Protein AF-A0A4Q7X7I9-F1 (afdb_monomer_lite)

pLDDT: mean 70.87, std 11.59, range [37.03, 83.38]

Radius of gyration: 19.01 Å; chains: 1; bounding box: 63×22×48 Å

Sequence (106 aa):
MRAMSSGSQIFPPREEIMRKFWHAFALASATTVGMAALGVLAGAMQGWLRWPTSLAALASLVFCQLRWSDAAEYLAKAKGIYHPMYGVLGPLGLVLVVLTRSTQKT

Secondary structure (DSSP, 8-state):
--------TTS--HHHHHHHHHHHHHHHHHHHHHHHHHHHHHHH--STTHHHHHHHHHHHHHHHHHHHHHHHHHHHHHHT---THHHHTHHHHHHHHHHSPPSS--

Organism: NCBI:txid3075929

Foldseek 3Di:
DDPPPPPDPPADPLVVLVVQLVVLVVVLVVLVVVLVVLVVVLVVDDDPVNVVSVVVSVVSVVVSQQSLLSSLQSLCSSLVNHDNVLSNRRVVSNVVSVPDHRPDDD

Structure (mmCIF, N/CA/C/O backbone):
data_AF-A0A4Q7X7I9-F1
#
_entry.id   AF-A0A4Q7X7I9-F1
#
loop_
_atom_site.group_PDB
_atom_site.id
_atom_site.type_symbol
_atom_site.label_atom_id
_atom_site.label_alt_id
_atom_site.label_comp_id
_atom_site.label_asym_id
_atom_site.label_entity_id
_atom_site.label_seq_id
_atom_site.pdbx_PDB_ins_code
_atom_site.Cartn_x
_atom_site.Cartn_y
_atom_site.Cartn_z
_atom_site.occupancy
_atom_site.B_iso_or_equiv
_atom_site.auth_seq_id
_atom_site.auth_comp_id
_atom_site.auth_asym_id
_atom_site.auth_atom_id
_atom_site.pdbx_PDB_model_num
ATOM 1 N N . MET A 1 1 ? 44.239 -12.698 -17.457 1.00 37.03 1 MET A N 1
ATOM 2 C CA . MET A 1 1 ? 43.569 -11.427 -17.103 1.00 37.03 1 MET A CA 1
ATOM 3 C C . MET A 1 1 ? 42.067 -11.626 -17.260 1.00 37.03 1 MET A C 1
ATOM 5 O O . MET A 1 1 ? 41.610 -11.817 -18.377 1.00 37.03 1 MET A O 1
ATOM 9 N N . ARG A 1 2 ? 41.320 -11.720 -16.150 1.00 40.62 2 ARG A N 1
ATOM 10 C CA . ARG A 1 2 ? 39.852 -11.844 -16.168 1.00 40.62 2 ARG A CA 1
ATOM 11 C C . ARG A 1 2 ? 39.268 -10.476 -16.497 1.00 40.62 2 ARG A C 1
ATOM 13 O O . ARG A 1 2 ? 39.436 -9.549 -15.713 1.00 40.62 2 ARG A O 1
ATOM 20 N N . ALA A 1 3 ? 38.595 -10.365 -17.635 1.00 41.22 3 ALA A N 1
ATOM 21 C CA . ALA A 1 3 ? 37.738 -9.229 -17.919 1.00 41.22 3 ALA A CA 1
ATOM 22 C C . ALA A 1 3 ? 36.605 -9.215 -16.878 1.00 41.22 3 ALA A C 1
ATOM 24 O O . ALA A 1 3 ? 35.684 -10.028 -16.932 1.00 41.22 3 ALA A O 1
ATOM 25 N N . MET A 1 4 ? 36.714 -8.331 -15.883 1.00 39.31 4 MET A N 1
ATOM 26 C CA . MET A 1 4 ? 35.583 -7.928 -15.053 1.00 39.31 4 MET A CA 1
ATOM 27 C C . MET A 1 4 ? 34.600 -7.222 -15.982 1.00 39.31 4 MET A C 1
ATOM 29 O O . MET A 1 4 ? 34.810 -6.078 -16.376 1.00 39.31 4 MET A O 1
ATOM 33 N N . SER A 1 5 ? 33.562 -7.953 -16.382 1.00 40.28 5 SER A N 1
ATOM 34 C CA . SER A 1 5 ? 32.387 -7.406 -17.047 1.00 40.28 5 SER A CA 1
ATOM 35 C C . SER A 1 5 ? 31.795 -6.331 -16.142 1.00 40.28 5 SER A C 1
ATOM 37 O O . SER A 1 5 ? 31.143 -6.636 -15.144 1.00 40.28 5 SER A O 1
ATOM 39 N N . SER A 1 6 ? 32.066 -5.074 -16.489 1.00 45.50 6 SER A N 1
ATOM 40 C CA . SER A 1 6 ? 31.445 -3.872 -15.938 1.00 45.50 6 SER A CA 1
ATOM 41 C C . SER A 1 6 ? 29.968 -3.841 -16.352 1.00 45.50 6 SER A C 1
ATOM 43 O O . SER A 1 6 ? 29.545 -3.091 -17.228 1.00 45.50 6 SER A O 1
ATOM 45 N N . GLY A 1 7 ? 29.183 -4.756 -15.784 1.00 43.34 7 GLY A N 1
ATOM 46 C CA . GLY A 1 7 ? 27.740 -4.828 -15.950 1.00 43.34 7 GLY A CA 1
ATOM 47 C C . GLY A 1 7 ? 27.071 -3.830 -15.016 1.00 43.34 7 GLY A C 1
ATOM 48 O O . GLY A 1 7 ? 26.777 -4.159 -13.874 1.00 43.34 7 GLY A O 1
ATOM 49 N N . SER A 1 8 ? 26.891 -2.601 -15.498 1.00 43.78 8 SER A N 1
ATOM 50 C CA . SER A 1 8 ? 25.797 -1.685 -15.141 1.00 43.78 8 SER A CA 1
ATOM 51 C C . SER A 1 8 ? 25.255 -1.769 -13.697 1.00 43.78 8 SER A C 1
ATOM 53 O O . SER A 1 8 ? 24.137 -2.227 -13.475 1.00 43.78 8 SER A O 1
ATOM 55 N N . GLN A 1 9 ? 25.979 -1.216 -12.720 1.00 46.78 9 GLN A N 1
ATOM 56 C CA . GLN A 1 9 ? 25.463 -0.934 -11.364 1.00 46.78 9 GLN A CA 1
ATOM 57 C C . GLN A 1 9 ? 24.423 0.214 -11.307 1.00 46.78 9 GLN A C 1
ATOM 59 O O . GLN A 1 9 ? 24.146 0.759 -10.244 1.00 46.78 9 GLN A O 1
ATOM 64 N N . ILE A 1 10 ? 23.850 0.627 -12.440 1.00 54.94 10 ILE A N 1
ATOM 65 C CA . ILE A 1 10 ? 22.993 1.824 -12.518 1.00 54.94 10 ILE A CA 1
ATOM 66 C C . ILE A 1 10 ? 21.525 1.493 -12.198 1.00 54.94 10 ILE A C 1
ATOM 68 O O . ILE A 1 10 ? 20.776 2.366 -11.770 1.00 54.94 10 ILE A O 1
ATOM 72 N N . PHE A 1 11 ? 21.112 0.228 -12.326 1.00 53.53 11 PHE A N 1
ATOM 73 C CA . PHE A 1 11 ? 19.764 -0.217 -11.973 1.00 53.53 11 PHE A CA 1
ATOM 74 C C . PHE A 1 11 ? 19.832 -1.409 -11.014 1.00 53.53 11 PHE A C 1
ATOM 76 O O . PHE A 1 11 ? 20.537 -2.375 -11.316 1.00 53.53 11 PHE A O 1
ATOM 83 N N . PRO A 1 12 ? 19.122 -1.375 -9.868 1.00 61.72 12 PRO A N 1
ATOM 84 C CA . PRO A 1 12 ? 19.078 -2.517 -8.968 1.00 61.72 12 PRO A CA 1
ATOM 85 C C . PRO A 1 12 ? 18.535 -3.746 -9.715 1.00 61.72 12 PRO A C 1
ATOM 87 O O . PRO A 1 12 ? 17.602 -3.612 -10.516 1.00 61.72 12 PRO A O 1
ATOM 90 N N . PRO A 1 13 ? 19.096 -4.944 -9.476 1.00 69.62 13 PRO A N 1
ATOM 91 C CA . PRO A 1 13 ? 18.644 -6.157 -10.138 1.00 69.62 13 PRO A CA 1
ATOM 92 C C . PRO A 1 13 ? 17.160 -6.394 -9.840 1.00 69.62 13 PRO A C 1
ATOM 94 O O . PRO A 1 13 ? 16.685 -6.165 -8.725 1.00 69.62 13 PRO A O 1
ATOM 97 N N . ARG A 1 14 ? 16.413 -6.876 -10.843 1.00 68.50 14 ARG A N 1
ATOM 98 C CA . ARG A 1 14 ? 14.959 -7.121 -10.763 1.00 68.50 14 ARG A CA 1
ATOM 99 C C . ARG A 1 14 ? 14.561 -7.905 -9.513 1.00 68.50 14 ARG A C 1
ATOM 101 O O . ARG A 1 14 ? 13.515 -7.636 -8.933 1.00 68.50 14 ARG A O 1
ATOM 108 N N . GLU A 1 15 ? 15.392 -8.854 -9.101 1.00 75.88 15 GLU A N 1
ATOM 109 C CA . GLU A 1 15 ? 15.191 -9.670 -7.903 1.00 75.88 15 GLU A CA 1
ATOM 110 C C . GLU A 1 15 ? 15.147 -8.836 -6.618 1.00 75.88 15 GLU A C 1
ATOM 112 O O . GLU A 1 15 ? 14.329 -9.093 -5.735 1.00 75.88 15 GLU A O 1
ATOM 117 N N . GLU A 1 16 ? 15.972 -7.795 -6.522 1.00 79.00 16 GLU A N 1
ATOM 118 C CA . GLU A 1 16 ? 15.997 -6.893 -5.376 1.00 79.00 16 GLU A CA 1
ATOM 119 C C . GLU A 1 16 ? 14.776 -5.963 -5.373 1.00 79.00 16 GLU A C 1
ATOM 121 O O . GLU A 1 16 ? 14.157 -5.753 -4.328 1.00 79.00 16 GLU A O 1
ATOM 126 N N . ILE A 1 17 ? 14.367 -5.469 -6.549 1.00 77.06 17 ILE A N 1
ATOM 127 C CA . ILE A 1 17 ? 13.138 -4.673 -6.705 1.00 77.06 17 ILE A CA 1
ATOM 128 C C . ILE A 1 17 ? 11.905 -5.519 -6.355 1.00 77.06 17 ILE A C 1
ATOM 130 O O . ILE A 1 17 ? 11.032 -5.069 -5.617 1.00 77.06 17 ILE A O 1
ATOM 134 N N . MET A 1 18 ? 11.854 -6.770 -6.817 1.00 78.62 18 MET A N 1
ATOM 135 C CA . MET A 1 18 ? 10.782 -7.714 -6.493 1.00 78.62 18 MET A CA 1
ATOM 136 C C . MET A 1 18 ? 10.752 -8.075 -5.010 1.00 78.62 18 MET A C 1
ATOM 138 O O . MET A 1 18 ? 9.677 -8.175 -4.430 1.00 78.62 18 MET A O 1
ATOM 142 N N . ARG A 1 19 ? 11.906 -8.220 -4.352 1.00 82.12 19 ARG A N 1
ATOM 143 C CA . ARG A 1 19 ? 11.957 -8.451 -2.901 1.00 82.12 19 ARG A CA 1
ATOM 144 C C . ARG A 1 19 ? 11.373 -7.273 -2.117 1.00 82.12 19 ARG A C 1
ATOM 146 O O . ARG A 1 19 ? 10.649 -7.500 -1.146 1.00 82.12 19 ARG A O 1
ATOM 153 N N . LYS A 1 20 ? 11.663 -6.038 -2.545 1.00 79.88 20 LYS A N 1
ATOM 154 C CA . LYS A 1 20 ? 11.084 -4.807 -1.976 1.00 79.88 20 LYS A CA 1
ATOM 155 C C . LYS A 1 20 ? 9.580 -4.729 -2.241 1.00 79.88 20 LYS A C 1
ATOM 157 O O . LYS A 1 20 ? 8.828 -4.442 -1.316 1.00 79.88 20 LYS A O 1
ATOM 162 N N . PHE A 1 21 ? 9.140 -5.092 -3.447 1.00 82.00 21 PHE A N 1
ATOM 163 C CA . PHE A 1 21 ? 7.724 -5.229 -3.788 1.00 82.00 21 PHE A CA 1
ATOM 164 C C . PHE A 1 21 ? 6.999 -6.217 -2.867 1.00 82.00 21 PHE A C 1
ATOM 166 O O . PHE A 1 21 ? 6.002 -5.849 -2.258 1.00 82.00 21 PHE A O 1
ATOM 173 N N . TRP A 1 22 ? 7.507 -7.443 -2.713 1.00 80.69 22 TRP A N 1
ATOM 174 C CA . TRP A 1 22 ? 6.869 -8.464 -1.876 1.00 80.69 22 TRP A CA 1
ATOM 175 C C . TRP A 1 22 ? 6.810 -8.059 -0.403 1.00 80.69 22 TRP A C 1
ATOM 177 O O . TRP A 1 22 ? 5.794 -8.294 0.245 1.00 80.69 22 TRP A O 1
ATOM 187 N N . HIS A 1 23 ? 7.847 -7.397 0.118 1.00 82.94 23 HIS A N 1
ATOM 188 C CA . HIS A 1 23 ? 7.804 -6.822 1.466 1.00 82.94 23 HIS A CA 1
ATOM 189 C C . HIS A 1 23 ? 6.754 -5.716 1.587 1.00 82.94 23 HIS A C 1
ATOM 191 O O . HIS A 1 23 ? 5.973 -5.724 2.536 1.00 82.94 23 HIS A O 1
ATOM 197 N N . ALA A 1 24 ? 6.716 -4.778 0.637 1.00 77.06 24 ALA A N 1
ATOM 198 C CA . ALA A 1 24 ? 5.735 -3.696 0.631 1.00 77.06 24 ALA A CA 1
ATOM 199 C C . ALA A 1 24 ? 4.302 -4.240 0.521 1.00 77.06 24 ALA A C 1
ATOM 201 O O . ALA A 1 24 ? 3.426 -3.796 1.255 1.00 77.06 24 ALA A O 1
ATOM 202 N N . PHE A 1 25 ? 4.084 -5.254 -0.319 1.00 80.06 25 PHE A N 1
ATOM 203 C CA . PHE A 1 25 ? 2.804 -5.935 -0.488 1.00 80.06 25 PHE A CA 1
ATOM 204 C C . PHE A 1 25 ? 2.383 -6.696 0.776 1.00 80.06 25 PHE A C 1
ATOM 206 O O . PHE A 1 25 ? 1.250 -6.555 1.229 1.00 80.06 25 PHE A O 1
ATOM 213 N N . ALA A 1 26 ? 3.298 -7.449 1.393 1.00 83.38 26 ALA A N 1
ATOM 214 C CA . ALA A 1 26 ? 3.034 -8.142 2.652 1.00 83.38 26 ALA A CA 1
ATOM 215 C C . ALA A 1 26 ? 2.653 -7.149 3.761 1.00 83.38 26 ALA A C 1
ATOM 217 O O . ALA A 1 26 ? 1.631 -7.323 4.422 1.00 83.38 26 ALA A O 1
ATOM 218 N N . LEU A 1 27 ? 3.405 -6.054 3.903 1.00 80.44 27 LEU A N 1
ATOM 219 C CA . LEU A 1 27 ? 3.093 -4.985 4.853 1.00 80.44 27 LEU A CA 1
ATOM 220 C C . LEU A 1 27 ? 1.742 -4.325 4.554 1.00 80.44 27 LEU A C 1
ATOM 222 O O . LEU A 1 27 ? 0.940 -4.178 5.469 1.00 80.44 27 LEU A O 1
ATOM 226 N N . ALA A 1 28 ? 1.464 -3.984 3.293 1.00 75.88 28 ALA A N 1
ATOM 227 C CA . ALA A 1 28 ? 0.203 -3.372 2.878 1.00 75.88 28 ALA A CA 1
ATOM 228 C C . ALA A 1 28 ? -1.003 -4.287 3.161 1.00 75.88 28 ALA A C 1
ATOM 230 O O . ALA A 1 28 ? -2.037 -3.843 3.668 1.00 75.88 28 ALA A O 1
ATOM 231 N N . SER A 1 29 ? -0.864 -5.587 2.890 1.00 79.81 29 SER A N 1
ATOM 232 C CA . SER A 1 29 ? -1.898 -6.583 3.179 1.00 79.81 29 SER A CA 1
ATOM 233 C C . SER A 1 29 ? -2.146 -6.727 4.686 1.00 79.81 29 SER A C 1
ATOM 235 O O . SER A 1 29 ? -3.296 -6.666 5.122 1.00 79.81 29 SER A O 1
ATOM 237 N N . ALA A 1 30 ? -1.087 -6.781 5.502 1.00 80.38 30 ALA A N 1
ATOM 238 C CA . ALA A 1 30 ? -1.194 -6.824 6.958 1.00 80.38 30 ALA A CA 1
ATOM 239 C C . ALA A 1 30 ? -1.858 -5.559 7.525 1.00 80.38 30 ALA A C 1
ATOM 241 O O . ALA A 1 30 ? -2.745 -5.654 8.375 1.00 80.38 30 ALA A O 1
ATOM 242 N N . THR A 1 31 ? -1.501 -4.372 7.019 1.00 79.56 31 THR A N 1
ATOM 243 C CA . THR A 1 31 ? -2.142 -3.117 7.438 1.00 79.56 31 THR A CA 1
ATOM 244 C C . THR A 1 31 ? -3.600 -3.039 7.005 1.00 79.56 31 THR A C 1
ATOM 246 O O . THR A 1 31 ? -4.407 -2.486 7.742 1.00 79.56 31 THR A O 1
ATOM 249 N N . THR A 1 32 ? -3.966 -3.625 5.859 1.00 78.00 32 THR A N 1
ATOM 250 C CA . THR A 1 32 ? -5.364 -3.685 5.393 1.00 78.00 32 THR A CA 1
ATOM 251 C C . THR A 1 32 ? -6.218 -4.543 6.328 1.00 78.00 32 THR A C 1
ATOM 253 O O . THR A 1 32 ? -7.311 -4.135 6.717 1.00 78.00 32 THR A O 1
ATOM 256 N N . VAL A 1 33 ? -5.702 -5.701 6.752 1.00 82.69 33 VAL A N 1
ATOM 257 C CA . VAL A 1 33 ? -6.382 -6.570 7.726 1.00 82.69 33 VAL A CA 1
ATOM 258 C C . VAL A 1 33 ? -6.489 -5.882 9.089 1.00 82.69 33 VAL A C 1
ATOM 260 O O . VAL A 1 33 ? -7.567 -5.859 9.682 1.00 82.69 33 VAL A O 1
ATOM 263 N N . GLY A 1 34 ? -5.403 -5.260 9.561 1.00 79.25 34 GLY A N 1
ATOM 264 C CA . GLY A 1 34 ? -5.407 -4.486 10.805 1.00 79.25 34 GLY A CA 1
ATOM 265 C C . GLY A 1 34 ? -6.408 -3.328 10.769 1.00 79.25 34 GLY A C 1
ATOM 266 O O . GLY A 1 34 ? -7.119 -3.087 11.740 1.00 79.25 34 GLY A O 1
ATOM 267 N N . MET A 1 35 ? -6.537 -2.667 9.619 1.00 78.69 35 MET A N 1
ATOM 268 C CA . MET A 1 35 ? -7.546 -1.640 9.386 1.00 78.69 35 MET A CA 1
ATOM 269 C C . MET A 1 35 ? -8.972 -2.167 9.436 1.00 78.69 35 MET A C 1
ATOM 271 O O . MET A 1 35 ? -9.822 -1.533 10.054 1.00 78.69 35 MET A O 1
ATOM 275 N N . ALA A 1 36 ? -9.246 -3.307 8.802 1.00 78.06 36 ALA A N 1
ATOM 276 C CA . ALA A 1 36 ? -10.568 -3.919 8.845 1.00 78.06 36 ALA A CA 1
ATOM 277 C C . ALA A 1 36 ? -10.956 -4.267 10.292 1.00 78.06 36 ALA A C 1
ATOM 279 O O . ALA A 1 36 ? -12.058 -3.941 10.731 1.00 78.06 36 ALA A O 1
ATOM 280 N N . ALA A 1 37 ? -10.020 -4.833 11.061 1.00 79.31 37 ALA A N 1
ATOM 281 C CA . ALA A 1 37 ? -10.215 -5.117 12.480 1.00 79.31 37 ALA A CA 1
ATOM 282 C C . ALA A 1 37 ? -10.462 -3.8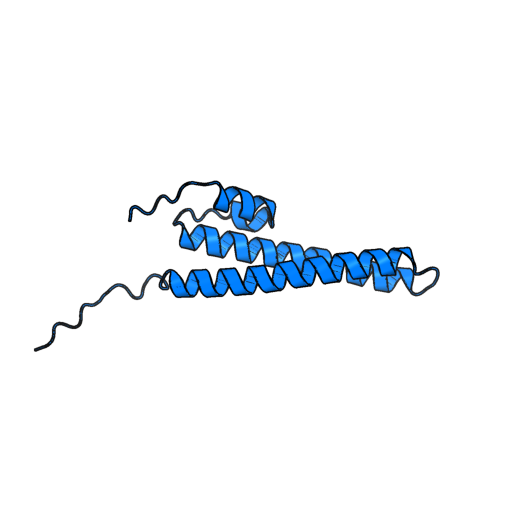38 13.301 1.00 79.31 37 ALA A C 1
ATO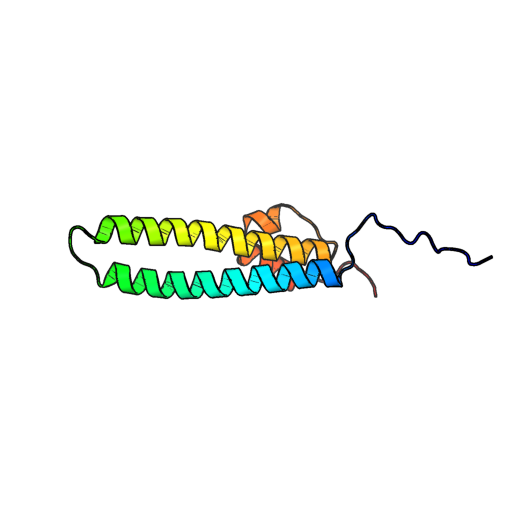M 284 O O . ALA A 1 37 ? -11.399 -3.794 14.098 1.00 79.31 37 ALA A O 1
ATOM 285 N N . LEU A 1 38 ? -9.677 -2.778 13.071 1.00 74.31 38 LEU A N 1
ATOM 286 C CA . LEU A 1 38 ? -9.857 -1.477 13.724 1.00 74.31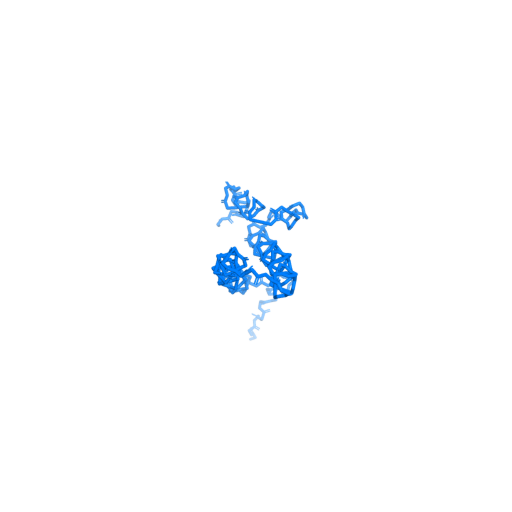 38 LEU A CA 1
ATOM 287 C C . LEU A 1 38 ? -11.187 -0.813 13.359 1.00 74.31 38 LEU A C 1
ATOM 289 O O . LEU A 1 38 ? -11.800 -0.196 14.222 1.00 74.31 38 LEU A O 1
ATOM 293 N N . GLY A 1 39 ? -11.653 -0.948 12.117 1.00 69.44 39 GLY A N 1
ATOM 294 C CA . GLY A 1 39 ? -12.949 -0.432 11.676 1.00 69.44 39 GLY A CA 1
ATOM 295 C C . GLY A 1 39 ? -14.119 -1.121 12.379 1.00 69.44 39 GLY A C 1
ATOM 296 O O . GLY A 1 39 ? -15.035 -0.450 12.851 1.00 69.44 39 GLY A O 1
ATOM 297 N N . VAL A 1 40 ? -14.054 -2.449 12.529 1.00 77.19 40 VAL A N 1
ATOM 298 C CA . VAL A 1 40 ? -15.044 -3.223 13.297 1.00 77.19 40 VAL A CA 1
ATOM 299 C C . VAL A 1 40 ? -15.026 -2.815 14.774 1.00 77.19 40 VAL A C 1
ATOM 301 O O . VAL A 1 40 ? -16.077 -2.552 15.356 1.00 77.19 40 VAL A O 1
ATOM 304 N N . LEU A 1 41 ? -13.837 -2.681 15.368 1.00 72.75 41 LEU A N 1
ATOM 305 C CA . LEU A 1 41 ? -13.664 -2.220 16.750 1.00 72.75 41 LEU A CA 1
ATOM 306 C C . LEU A 1 41 ? -14.176 -0.790 16.961 1.00 72.75 41 LEU A C 1
ATOM 308 O O . LEU A 1 41 ? -14.850 -0.522 17.951 1.00 72.75 41 LEU A O 1
ATOM 312 N N . ALA A 1 42 ? -13.905 0.120 16.027 1.00 67.44 42 ALA A N 1
ATOM 313 C CA . ALA A 1 42 ? -14.393 1.495 16.072 1.00 67.44 42 ALA A CA 1
ATOM 314 C C . ALA A 1 42 ? -15.924 1.569 15.961 1.00 67.44 42 ALA A C 1
ATOM 316 O O . ALA A 1 42 ? -16.537 2.424 16.596 1.00 67.44 42 ALA A O 1
ATOM 317 N N . GLY A 1 43 ? -16.542 0.666 15.190 1.00 68.00 43 GLY A N 1
ATOM 318 C CA . GLY A 1 43 ? -17.998 0.529 15.105 1.00 68.00 43 GLY A CA 1
ATOM 319 C C . GLY A 1 43 ? -18.636 -0.022 16.384 1.00 68.00 43 GLY A C 1
ATOM 320 O O . GLY A 1 43 ? -19.756 0.359 16.716 1.00 68.00 43 GLY A O 1
ATOM 321 N N . ALA A 1 44 ? -17.915 -0.871 17.122 1.00 71.06 44 ALA A N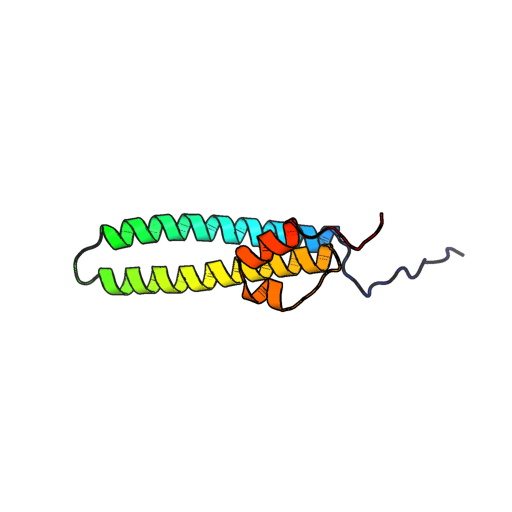 1
ATOM 322 C CA . ALA A 1 44 ? -18.362 -1.440 18.394 1.00 71.06 44 ALA A CA 1
ATOM 323 C C . ALA A 1 44 ? -18.111 -0.520 19.609 1.00 71.06 44 ALA A C 1
ATOM 325 O O . ALA A 1 44 ? -18.745 -0.683 20.650 1.00 71.06 44 ALA A O 1
ATOM 326 N N . MET A 1 45 ? -17.194 0.447 19.499 1.00 68.94 45 MET A N 1
ATOM 327 C CA . MET A 1 45 ? -16.836 1.375 20.578 1.00 68.94 45 MET A CA 1
ATOM 328 C C . MET A 1 45 ? -17.786 2.586 20.622 1.00 68.94 45 MET A C 1
ATOM 330 O O . MET A 1 45 ? -17.777 3.446 19.738 1.00 68.94 45 MET A O 1
ATOM 334 N N . GLN A 1 46 ? -18.570 2.707 21.697 1.00 61.59 46 GLN A N 1
ATOM 335 C CA . GLN A 1 46 ? -19.379 3.893 22.011 1.00 61.59 46 GLN A CA 1
ATOM 336 C C . GLN A 1 46 ? -18.770 4.692 23.175 1.00 61.59 46 GLN A C 1
ATOM 338 O O . GLN A 1 46 ? -18.217 4.128 24.115 1.00 61.59 46 GLN A O 1
ATOM 343 N N . GLY A 1 47 ? -18.868 6.025 23.110 1.00 70.19 47 GLY A N 1
ATOM 344 C CA . GLY A 1 47 ? -18.358 6.939 24.142 1.00 70.19 47 GLY A CA 1
ATOM 345 C C . GLY A 1 47 ? -17.014 7.593 23.800 1.00 70.19 47 GLY A C 1
ATOM 346 O O . GLY A 1 47 ? -16.663 7.759 22.631 1.00 70.19 47 GLY A O 1
ATOM 347 N N . TRP A 1 48 ? -16.263 8.003 24.827 1.00 72.56 48 TRP A N 1
ATOM 348 C CA . TRP A 1 48 ? -15.070 8.858 24.694 1.00 72.56 48 TRP A CA 1
ATOM 349 C C . TRP A 1 48 ? -13.911 8.203 23.919 1.00 72.56 48 TRP A C 1
ATOM 351 O O . TRP A 1 48 ? -13.110 8.903 23.303 1.00 72.56 48 TRP A O 1
ATOM 361 N N . LEU A 1 49 ? -13.871 6.864 23.854 1.00 71.00 49 LEU A N 1
ATOM 362 C CA . LEU A 1 49 ? -12.892 6.123 23.050 1.00 71.00 49 LEU A CA 1
ATOM 363 C C . LEU A 1 49 ? -13.136 6.206 21.537 1.00 71.00 49 LEU A C 1
ATOM 365 O O . LEU A 1 49 ? -12.205 5.992 20.771 1.00 71.00 49 LEU A O 1
ATOM 369 N N . ARG A 1 50 ? -14.335 6.574 21.071 1.00 71.12 50 ARG A N 1
ATOM 370 C CA . ARG A 1 50 ? -14.653 6.557 19.633 1.00 71.12 50 ARG A CA 1
ATOM 371 C C . ARG A 1 50 ? -13.765 7.496 18.812 1.00 71.12 50 ARG A C 1
ATOM 373 O O . ARG A 1 50 ? -13.408 7.181 17.680 1.00 71.12 50 ARG A O 1
ATOM 380 N N . TRP A 1 51 ? -13.408 8.652 19.372 1.00 76.62 51 TRP A N 1
ATOM 381 C CA . TRP A 1 51 ? -12.592 9.654 18.684 1.00 76.62 51 TRP A CA 1
ATOM 382 C C . TRP A 1 51 ? -11.136 9.200 18.466 1.00 76.62 51 TRP A C 1
ATOM 384 O O . TRP A 1 51 ? -10.705 9.210 17.312 1.00 76.62 51 TRP A O 1
ATOM 394 N N . PRO A 1 52 ? -10.393 8.717 19.486 1.00 78.19 52 PRO A N 1
ATOM 395 C CA . PRO A 1 52 ? -9.052 8.178 19.267 1.00 78.19 52 PRO A CA 1
ATOM 396 C C . PRO A 1 52 ? -9.043 6.924 18.380 1.00 78.19 52 PRO A C 1
ATOM 398 O O . PRO A 1 52 ? -8.152 6.799 17.542 1.00 78.19 52 PRO A O 1
ATOM 401 N N . THR A 1 53 ? -10.036 6.026 18.477 1.00 77.56 53 THR A N 1
ATOM 402 C CA . THR A 1 53 ? -10.111 4.855 17.579 1.00 77.56 53 THR A CA 1
ATOM 403 C C . THR A 1 53 ? -10.387 5.26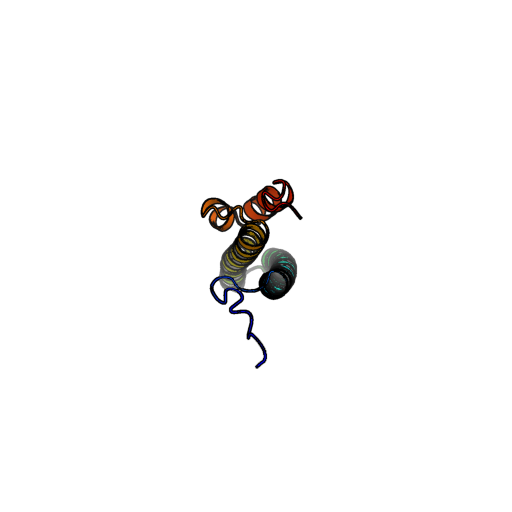5 16.129 1.00 77.56 53 THR A C 1
ATOM 405 O O . THR A 1 53 ? -9.799 4.700 15.211 1.00 77.56 53 THR A O 1
ATOM 408 N N . SER A 1 54 ? -11.221 6.286 15.910 1.00 74.56 54 SER A N 1
ATOM 409 C CA . SER A 1 54 ? -11.473 6.853 14.578 1.00 74.56 54 SER A CA 1
ATOM 410 C C . SER A 1 54 ? -10.223 7.521 13.990 1.00 74.56 54 SER A C 1
ATOM 412 O O . SER A 1 54 ? -9.885 7.302 12.828 1.00 74.56 54 SER A O 1
ATOM 414 N N . LEU A 1 55 ? -9.467 8.267 14.804 1.00 82.50 55 LEU A N 1
ATOM 415 C CA . LEU A 1 55 ? -8.183 8.855 14.406 1.00 82.50 55 LEU A CA 1
ATOM 416 C C . LEU A 1 55 ? -7.145 7.786 14.044 1.00 82.50 55 LEU A C 1
ATOM 418 O O . LEU A 1 55 ? -6.474 7.903 13.021 1.00 82.50 55 LEU A O 1
ATOM 422 N N . ALA A 1 56 ? -7.051 6.719 14.841 1.00 80.31 56 ALA A N 1
ATOM 423 C CA . ALA A 1 56 ? -6.176 5.587 14.554 1.00 80.31 56 ALA A CA 1
ATOM 424 C C . ALA A 1 56 ? -6.582 4.858 13.261 1.00 80.31 56 ALA A C 1
ATOM 426 O O . ALA A 1 56 ? -5.715 4.472 12.473 1.00 80.31 56 ALA A O 1
ATOM 427 N N . ALA A 1 57 ? -7.886 4.711 13.006 1.00 76.00 57 ALA A N 1
ATOM 428 C CA . ALA A 1 57 ? -8.401 4.140 11.766 1.00 76.00 57 ALA A CA 1
ATOM 429 C C . ALA A 1 57 ? -8.061 5.021 10.551 1.00 76.00 57 ALA A C 1
ATOM 431 O O . ALA A 1 57 ? -7.573 4.504 9.549 1.00 76.00 57 ALA A O 1
ATOM 432 N N . LEU A 1 58 ? -8.232 6.345 10.648 1.00 79.38 58 LEU A N 1
ATOM 433 C CA . LEU A 1 58 ? -7.868 7.288 9.584 1.00 79.38 58 LEU A CA 1
ATOM 434 C C . LEU A 1 58 ? -6.362 7.294 9.300 1.00 79.38 58 LEU A C 1
ATOM 436 O O . LEU A 1 58 ? -5.958 7.213 8.141 1.00 79.38 58 LEU A O 1
ATOM 440 N N . ALA A 1 59 ? -5.527 7.336 10.340 1.00 81.94 59 ALA A N 1
ATOM 441 C CA . ALA A 1 59 ? -4.077 7.261 10.184 1.00 81.94 59 ALA A CA 1
ATOM 442 C C . ALA A 1 59 ? -3.664 5.945 9.508 1.00 81.94 59 ALA A C 1
ATOM 444 O O . ALA A 1 59 ? -2.882 5.950 8.558 1.00 81.94 59 ALA A O 1
ATOM 445 N N . SER A 1 60 ? -4.249 4.823 9.936 1.00 76.56 60 SER A N 1
ATOM 446 C CA . SER A 1 60 ? -4.005 3.512 9.327 1.00 76.56 60 SER A CA 1
ATOM 447 C C . SER A 1 60 ? -4.431 3.462 7.857 1.00 76.56 60 SER A C 1
ATOM 449 O O . SER A 1 60 ? -3.747 2.831 7.055 1.00 76.56 60 SER A O 1
ATOM 451 N N . LEU A 1 61 ? -5.500 4.173 7.481 1.00 76.12 61 LEU A N 1
ATOM 452 C CA . LEU A 1 61 ? -5.972 4.320 6.097 1.00 76.12 61 LEU A CA 1
ATOM 453 C C . LEU A 1 61 ? -4.922 5.011 5.225 1.00 76.12 61 LEU A C 1
ATOM 455 O O . LEU A 1 61 ? -4.575 4.508 4.156 1.00 76.12 61 LEU A O 1
ATOM 459 N N . VAL A 1 62 ? -4.375 6.130 5.706 1.00 80.88 62 VAL A N 1
ATOM 460 C CA . VAL A 1 62 ? -3.324 6.883 5.006 1.00 80.88 62 VAL A CA 1
ATOM 461 C C . VAL A 1 62 ? -2.055 6.041 4.871 1.00 80.88 62 VAL A C 1
ATOM 463 O O . VAL A 1 62 ? -1.493 5.946 3.782 1.00 80.88 62 VAL A O 1
ATOM 466 N N . PHE A 1 63 ? -1.632 5.366 5.944 1.00 79.75 63 PHE A N 1
ATOM 467 C CA . PHE A 1 63 ? -0.475 4.471 5.896 1.00 79.75 63 PHE A CA 1
ATOM 468 C C . PHE A 1 63 ? -0.680 3.308 4.926 1.00 79.75 63 PHE A C 1
ATOM 470 O O . PHE A 1 63 ? 0.232 2.981 4.171 1.00 79.75 63 PHE A O 1
ATOM 477 N N . CYS A 1 64 ? -1.868 2.705 4.912 1.00 78.38 64 CYS A N 1
ATOM 478 C CA . CYS A 1 64 ? -2.199 1.630 3.988 1.00 78.38 64 CYS A CA 1
ATOM 479 C C . CYS A 1 64 ? -2.071 2.111 2.537 1.00 78.38 64 CYS A C 1
ATOM 481 O O . CYS A 1 64 ? -1.369 1.482 1.747 1.00 78.38 64 CYS A O 1
ATOM 483 N N . GLN A 1 65 ? -2.655 3.269 2.210 1.00 78.56 65 GLN A N 1
ATOM 484 C CA . GLN A 1 65 ? -2.559 3.859 0.873 1.00 78.56 65 GLN A CA 1
ATOM 485 C C . GLN A 1 65 ? -1.105 4.071 0.442 1.00 78.56 65 GLN A C 1
ATOM 487 O O . GLN A 1 65 ? -0.725 3.605 -0.627 1.00 78.56 65 GLN A O 1
ATOM 492 N N . LEU A 1 66 ? -0.269 4.667 1.300 1.00 79.81 66 LEU A N 1
ATOM 493 C CA . LEU A 1 66 ? 1.155 4.879 1.012 1.00 79.81 66 LEU A CA 1
ATOM 494 C C . LEU A 1 66 ? 1.913 3.564 0.765 1.00 79.81 66 LEU A C 1
ATOM 496 O O . LEU A 1 66 ? 2.762 3.491 -0.118 1.00 79.81 66 LEU A O 1
ATOM 500 N N . ARG A 1 67 ? 1.593 2.492 1.499 1.00 79.94 67 ARG A N 1
ATOM 501 C CA . ARG A 1 67 ? 2.228 1.177 1.298 1.00 79.94 67 ARG A CA 1
ATOM 502 C C . ARG A 1 67 ? 1.808 0.519 -0.015 1.00 79.94 67 ARG A C 1
ATOM 504 O O . ARG A 1 67 ? 2.639 -0.098 -0.681 1.00 79.94 67 ARG A O 1
ATOM 511 N N . TRP A 1 68 ? 0.539 0.655 -0.400 1.00 76.88 68 TRP A N 1
ATOM 512 C CA . TRP A 1 68 ? 0.050 0.195 -1.701 1.00 76.88 68 TRP A CA 1
ATOM 513 C C . TRP A 1 68 ? 0.666 0.995 -2.855 1.00 76.88 68 TRP A C 1
ATOM 515 O O . TRP A 1 68 ? 1.038 0.409 -3.871 1.00 76.88 68 TRP A O 1
ATOM 525 N N . SER A 1 69 ? 0.836 2.304 -2.671 1.00 79.31 69 SER A N 1
ATOM 526 C CA . SER A 1 69 ? 1.546 3.204 -3.582 1.00 79.31 69 SER A CA 1
ATOM 527 C C . SER A 1 69 ? 3.001 2.790 -3.801 1.00 79.31 69 SER A C 1
ATOM 529 O O . SER A 1 69 ? 3.427 2.636 -4.945 1.00 79.31 69 SER A O 1
ATOM 531 N N . ASP A 1 70 ? 3.739 2.525 -2.720 1.00 79.06 70 ASP A N 1
ATOM 532 C CA . ASP A 1 70 ? 5.115 2.022 -2.782 1.00 79.06 70 ASP A CA 1
ATOM 533 C C . ASP A 1 70 ? 5.187 0.699 -3.557 1.00 79.06 70 ASP A C 1
ATOM 535 O O . ASP A 1 70 ? 6.033 0.516 -4.435 1.00 79.06 70 ASP A O 1
ATOM 539 N N . ALA A 1 71 ? 4.273 -0.237 -3.274 1.00 77.25 71 ALA A N 1
ATOM 540 C CA . ALA A 1 71 ? 4.211 -1.514 -3.980 1.00 77.25 71 ALA A CA 1
ATOM 541 C C . ALA A 1 71 ? 3.936 -1.323 -5.484 1.00 77.25 71 ALA A C 1
ATOM 543 O O . ALA A 1 71 ? 4.586 -1.960 -6.317 1.00 77.25 71 ALA A O 1
ATOM 544 N N . ALA A 1 72 ? 3.019 -0.424 -5.853 1.00 78.06 72 ALA A N 1
ATOM 545 C CA . ALA A 1 72 ? 2.749 -0.090 -7.249 1.00 78.06 72 ALA A CA 1
ATOM 546 C C . ALA A 1 72 ? 3.996 0.477 -7.943 1.00 78.06 72 ALA A C 1
ATOM 548 O O . ALA A 1 72 ? 4.316 0.087 -9.068 1.00 78.06 72 ALA A O 1
ATOM 549 N N . GLU A 1 73 ? 4.740 1.344 -7.256 1.00 78.44 73 GLU A N 1
ATOM 550 C CA . GLU A 1 73 ? 5.955 1.961 -7.775 1.00 78.44 73 GLU A CA 1
ATOM 551 C C . GLU A 1 73 ? 7.083 0.941 -7.989 1.00 78.44 73 GLU A C 1
ATOM 553 O O . GLU A 1 73 ? 7.705 0.922 -9.056 1.00 78.44 73 GLU A O 1
ATOM 558 N N . TYR A 1 74 ? 7.325 0.044 -7.024 1.00 79.19 74 TYR A N 1
ATOM 559 C CA . TYR A 1 74 ? 8.316 -1.027 -7.176 1.00 79.19 74 TYR A CA 1
ATOM 560 C C . TYR A 1 74 ? 7.965 -1.958 -8.337 1.00 79.19 74 TYR A C 1
ATOM 562 O O . TYR A 1 74 ? 8.842 -2.329 -9.120 1.00 79.19 74 TYR A O 1
ATOM 570 N N . LEU A 1 75 ? 6.684 -2.299 -8.498 1.00 76.44 75 LEU A N 1
ATOM 571 C CA . LEU A 1 75 ? 6.220 -3.127 -9.606 1.00 76.44 75 LEU A CA 1
ATOM 572 C C . LEU A 1 75 ? 6.378 -2.410 -10.958 1.00 76.44 75 LEU A C 1
ATOM 574 O O . LEU A 1 75 ? 6.808 -3.028 -11.934 1.00 76.44 75 LEU A O 1
ATOM 578 N N . ALA A 1 76 ? 6.086 -1.108 -11.017 1.00 76.62 76 ALA A N 1
ATOM 579 C CA . ALA A 1 76 ? 6.223 -0.303 -12.229 1.00 76.62 76 ALA A CA 1
ATOM 580 C C . ALA A 1 76 ? 7.691 -0.183 -12.653 1.00 76.62 76 ALA A C 1
ATOM 582 O O . ALA A 1 76 ? 8.012 -0.363 -13.831 1.00 76.62 76 ALA A O 1
ATOM 583 N N . LYS A 1 77 ? 8.596 0.036 -11.686 1.00 77.00 77 LYS A N 1
ATOM 584 C CA . LYS A 1 77 ? 10.051 0.012 -11.905 1.00 77.00 77 LYS A CA 1
ATOM 585 C C . LYS A 1 77 ? 10.518 -1.358 -12.393 1.00 77.00 77 LYS A C 1
ATOM 587 O O . LYS A 1 77 ? 11.273 -1.423 -13.356 1.00 77.00 77 LYS A O 1
ATOM 592 N N . ALA A 1 78 ? 10.023 -2.447 -11.800 1.00 76.25 78 ALA A N 1
ATOM 593 C CA . ALA A 1 78 ? 10.365 -3.808 -12.218 1.00 76.25 78 ALA A CA 1
ATOM 594 C C . ALA A 1 78 ? 9.879 -4.159 -13.636 1.00 76.25 78 ALA A C 1
ATOM 596 O O . ALA A 1 78 ? 10.473 -5.019 -14.279 1.00 76.25 78 ALA A O 1
ATOM 597 N N . LYS A 1 79 ? 8.804 -3.522 -14.118 1.00 72.12 79 LYS A N 1
ATOM 598 C CA . LYS A 1 79 ? 8.286 -3.688 -15.487 1.00 72.12 79 LYS A CA 1
ATOM 599 C C . LYS A 1 79 ? 8.885 -2.710 -16.505 1.00 72.12 79 LYS A C 1
ATOM 601 O O . LYS A 1 79 ? 8.623 -2.865 -17.694 1.00 72.12 79 LYS A O 1
ATOM 606 N N . GLY A 1 80 ? 9.653 -1.712 -16.058 1.00 69.94 80 GLY A N 1
ATOM 607 C CA . GLY A 1 80 ? 10.196 -0.654 -16.916 1.00 69.94 80 GLY A CA 1
ATOM 608 C C . GLY A 1 80 ? 9.159 0.375 -17.390 1.00 69.94 80 GLY A C 1
ATOM 609 O O . GLY A 1 80 ? 9.400 1.073 -18.368 1.00 69.94 80 GLY A O 1
ATOM 610 N N . ILE A 1 81 ? 8.006 0.476 -16.717 1.00 70.31 81 ILE A N 1
ATOM 611 C CA . ILE A 1 81 ? 6.871 1.348 -17.089 1.00 70.31 81 ILE A CA 1
ATOM 612 C C . ILE A 1 81 ? 6.691 2.413 -15.998 1.00 70.31 81 ILE A C 1
ATOM 614 O O . ILE A 1 81 ? 5.589 2.661 -15.514 1.00 70.31 81 ILE A O 1
ATOM 618 N N . TYR A 1 82 ? 7.792 2.992 -15.512 1.00 64.94 82 TYR A N 1
ATOM 619 C CA . TYR A 1 82 ? 7.719 3.954 -14.415 1.00 64.94 82 TYR A CA 1
ATOM 620 C C . TYR A 1 82 ? 6.911 5.188 -14.838 1.00 64.94 82 TYR A C 1
ATOM 622 O O . TYR A 1 82 ? 7.307 5.926 -15.738 1.00 64.94 82 TYR A O 1
ATOM 630 N N . HIS A 1 83 ? 5.786 5.412 -14.161 1.00 64.75 83 HIS A N 1
ATOM 631 C CA . HIS A 1 83 ? 4.991 6.626 -14.276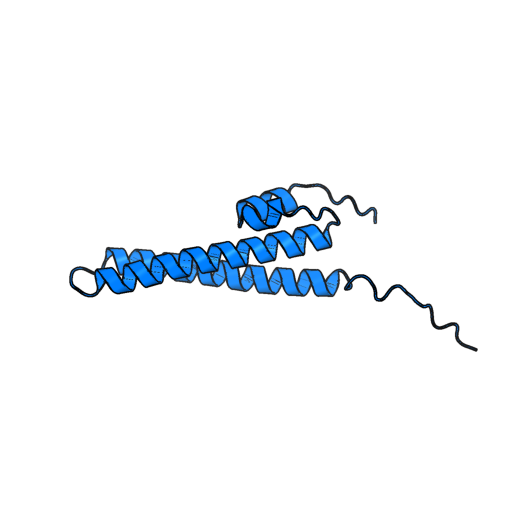 1.00 64.75 83 HIS A CA 1
ATOM 632 C C . HIS A 1 83 ? 4.537 7.040 -12.870 1.00 64.75 83 HIS A C 1
ATOM 634 O O . HIS A 1 83 ? 3.969 6.207 -12.156 1.00 64.75 83 HIS A O 1
ATOM 640 N N . PRO A 1 84 ? 4.737 8.304 -12.454 1.00 66.50 84 PRO A N 1
ATOM 641 C CA . PRO A 1 84 ? 4.423 8.751 -11.094 1.00 66.50 84 PRO A CA 1
ATOM 642 C C . PRO A 1 84 ? 2.935 8.595 -10.735 1.00 66.50 84 PRO A C 1
ATOM 644 O O . PRO A 1 84 ? 2.600 8.433 -9.565 1.00 66.50 84 PRO A O 1
ATOM 647 N N . MET A 1 85 ? 2.033 8.549 -11.727 1.00 65.38 85 MET A N 1
ATOM 648 C CA . MET A 1 85 ? 0.609 8.262 -11.482 1.00 65.38 85 MET A CA 1
ATOM 649 C C . MET A 1 85 ? 0.360 6.904 -10.811 1.00 65.38 85 MET A C 1
ATOM 651 O O . MET A 1 85 ? -0.600 6.787 -10.054 1.00 65.38 85 MET A O 1
ATOM 655 N N . TYR A 1 86 ? 1.203 5.891 -11.040 1.00 61.84 86 TYR A N 1
ATOM 656 C CA . TYR A 1 86 ? 0.999 4.573 -10.430 1.00 61.84 86 TYR A CA 1
ATOM 657 C C . TYR A 1 86 ? 1.231 4.588 -8.915 1.00 61.84 86 TYR A C 1
ATOM 659 O O . TYR A 1 86 ? 0.572 3.836 -8.205 1.00 61.84 86 TYR A O 1
ATOM 667 N N . GLY A 1 87 ? 2.092 5.481 -8.416 1.00 61.56 87 GLY A N 1
ATOM 668 C CA . GLY A 1 87 ? 2.260 5.712 -6.982 1.00 61.56 87 GLY A CA 1
ATOM 669 C C . GLY A 1 87 ? 1.084 6.481 -6.377 1.00 61.56 87 GLY A C 1
ATOM 670 O O . GLY A 1 87 ? 0.662 6.192 -5.272 1.00 61.56 87 GLY A O 1
ATOM 671 N N . VAL A 1 88 ? 0.461 7.419 -7.090 1.00 64.62 88 VAL A N 1
ATOM 672 C CA . VAL A 1 88 ? -0.628 8.238 -6.511 1.00 64.62 88 VAL A CA 1
ATOM 673 C C . VAL A 1 88 ? -1.946 7.461 -6.375 1.00 64.62 88 VAL A C 1
ATOM 675 O O . VAL A 1 88 ? -2.760 7.754 -5.504 1.00 64.62 88 VAL A O 1
ATOM 678 N N . LEU A 1 89 ? -2.153 6.436 -7.203 1.00 70.69 89 LEU A N 1
ATOM 679 C CA . LEU A 1 89 ? -3.399 5.662 -7.255 1.00 70.69 89 LEU A CA 1
ATOM 680 C C . LEU A 1 89 ? -3.480 4.518 -6.222 1.00 70.69 89 LEU A C 1
ATOM 682 O O . LEU A 1 89 ? -4.465 3.775 -6.218 1.00 70.69 89 LEU A O 1
ATOM 686 N N . GLY A 1 90 ? -2.461 4.342 -5.374 1.00 73.81 90 GLY A N 1
ATOM 687 C CA . GLY A 1 90 ? -2.419 3.301 -4.343 1.00 73.81 90 GLY A CA 1
ATOM 688 C C . GLY A 1 90 ? -2.724 1.902 -4.912 1.00 73.81 90 GLY A C 1
ATOM 689 O O . GLY A 1 90 ? -2.055 1.465 -5.854 1.00 73.81 90 GLY A O 1
ATOM 690 N N . PRO A 1 91 ? -3.748 1.187 -4.407 1.00 69.38 91 PRO A N 1
ATOM 691 C CA . PRO A 1 91 ? -4.081 -0.159 -4.872 1.00 69.38 91 PRO A CA 1
ATOM 692 C C . PRO A 1 91 ? -4.561 -0.191 -6.332 1.00 69.38 91 PRO A C 1
ATOM 694 O O . PRO A 1 91 ? -4.275 -1.152 -7.044 1.00 69.38 91 PRO A O 1
ATOM 697 N N . LEU A 1 92 ? -5.226 0.863 -6.824 1.00 73.31 92 LEU A N 1
ATOM 698 C CA . LEU A 1 92 ? -5.629 0.959 -8.235 1.00 73.31 92 LEU A CA 1
ATOM 699 C C . LEU A 1 92 ? -4.409 1.100 -9.149 1.00 73.31 92 LEU A C 1
ATOM 701 O O . LEU A 1 92 ? -4.366 0.499 -10.223 1.00 73.31 92 LEU A O 1
ATOM 705 N N . GLY A 1 93 ? -3.400 1.849 -8.699 1.00 73.06 93 GLY A N 1
ATOM 706 C CA . GLY A 1 93 ? -2.123 1.989 -9.391 1.00 73.06 93 GLY A CA 1
ATOM 707 C C . GLY A 1 93 ? -1.420 0.646 -9.537 1.00 73.06 93 GLY A C 1
ATOM 708 O O . GLY A 1 93 ? -0.979 0.297 -10.629 1.00 73.06 93 GLY A O 1
ATOM 709 N N . LEU A 1 94 ? -1.412 -0.160 -8.473 1.00 73.00 94 LEU A N 1
ATOM 710 C CA . LEU A 1 94 ? -0.863 -1.513 -8.503 1.00 73.00 94 LEU A CA 1
ATOM 711 C C . LEU A 1 94 ? -1.611 -2.417 -9.494 1.00 73.00 94 LEU A C 1
ATOM 713 O O . LEU A 1 94 ? -0.968 -3.096 -10.292 1.00 73.00 94 LEU A O 1
ATOM 717 N N . VAL A 1 95 ? -2.949 -2.397 -9.504 1.00 76.56 95 VAL A N 1
ATOM 718 C CA . VAL A 1 95 ? -3.760 -3.181 -10.458 1.00 76.56 95 VAL A CA 1
ATOM 719 C C . VAL A 1 95 ? -3.467 -2.774 -11.903 1.00 76.56 95 VAL A C 1
ATOM 721 O O . VAL A 1 95 ? -3.239 -3.638 -12.751 1.00 76.56 95 VAL A O 1
ATOM 724 N N . LEU A 1 96 ? -3.405 -1.471 -12.183 1.00 76.62 96 LEU A N 1
ATOM 725 C CA . LEU A 1 96 ? -3.048 -0.948 -13.503 1.00 76.62 96 LEU A CA 1
ATOM 726 C C . LEU A 1 96 ? -1.670 -1.442 -13.947 1.00 76.62 96 LEU A C 1
ATOM 728 O O . LEU A 1 96 ? -1.537 -1.917 -15.075 1.00 76.62 96 LEU A O 1
ATOM 732 N N . VAL A 1 97 ? -0.673 -1.397 -13.057 1.00 75.69 97 VAL A N 1
ATOM 733 C CA . VAL A 1 97 ? 0.683 -1.894 -13.328 1.00 75.69 97 VAL A CA 1
ATOM 734 C C . VAL A 1 97 ? 0.692 -3.408 -13.552 1.00 75.69 97 VAL A C 1
ATOM 736 O O . VAL A 1 97 ? 1.396 -3.891 -14.437 1.00 75.69 97 VAL A O 1
ATOM 739 N N . VAL A 1 98 ? -0.082 -4.192 -12.795 1.00 78.12 98 VAL A N 1
ATOM 740 C CA . VAL A 1 98 ? -0.211 -5.648 -13.002 1.00 78.12 98 VAL A CA 1
ATOM 741 C C . VAL A 1 98 ? -0.771 -5.948 -14.393 1.00 78.12 98 VAL A C 1
ATOM 743 O O . VAL A 1 98 ? -0.206 -6.789 -15.095 1.00 78.12 98 VAL A O 1
ATOM 746 N N . LEU A 1 99 ? -1.817 -5.228 -14.805 1.00 77.81 99 LEU A N 1
ATOM 747 C CA . LEU A 1 99 ? -2.495 -5.409 -16.091 1.00 77.81 99 LEU A CA 1
ATOM 748 C C . LEU A 1 99 ? -1.695 -4.868 -17.283 1.00 77.81 99 LEU A C 1
ATOM 750 O O . LEU A 1 99 ? -1.860 -5.356 -18.402 1.00 77.81 99 LEU A O 1
ATOM 754 N N . THR A 1 100 ? -0.798 -3.899 -17.075 1.00 77.19 100 THR A N 1
ATOM 755 C CA . THR A 1 100 ? 0.064 -3.408 -18.158 1.00 77.19 100 THR A CA 1
ATOM 756 C C . THR A 1 100 ? 1.068 -4.482 -18.568 1.00 77.19 100 THR A C 1
ATOM 758 O O . THR A 1 100 ? 1.778 -5.069 -17.739 1.00 77.19 100 THR A O 1
ATOM 761 N N . ARG A 1 101 ? 1.149 -4.749 -19.876 1.00 63.97 101 ARG A N 1
ATOM 762 C CA . ARG A 1 101 ? 2.162 -5.653 -20.428 1.00 63.97 101 ARG A CA 1
ATOM 763 C C . ARG A 1 101 ? 3.553 -5.071 -20.197 1.00 63.97 101 ARG A C 1
ATOM 765 O O . ARG A 1 101 ? 3.779 -3.897 -20.465 1.00 63.97 101 ARG A O 1
ATOM 772 N N . SER A 1 102 ? 4.464 -5.920 -19.723 1.00 63.12 102 SER A N 1
ATOM 773 C CA . SER A 1 102 ? 5.896 -5.621 -19.620 1.00 63.12 102 SER A CA 1
ATOM 774 C C . SER A 1 102 ? 6.420 -5.079 -20.952 1.00 63.12 102 SER A C 1
ATOM 776 O O . SER A 1 102 ? 6.251 -5.735 -21.980 1.00 63.12 102 SER A O 1
ATOM 778 N N . THR A 1 103 ? 7.061 -3.910 -20.940 1.00 58.62 103 THR A N 1
ATOM 779 C CA . THR A 1 103 ? 7.794 -3.379 -22.102 1.00 58.62 103 THR A CA 1
ATOM 780 C C . THR A 1 103 ? 9.204 -3.962 -22.198 1.00 58.62 103 THR A C 1
ATOM 782 O O . THR A 1 103 ? 9.832 -3.884 -23.254 1.00 58.62 103 THR A O 1
ATOM 785 N N . GLN A 1 104 ? 9.692 -4.604 -21.132 1.00 50.38 104 GLN A N 1
ATOM 786 C CA . GLN A 1 104 ? 10.951 -5.337 -21.143 1.00 50.38 104 GLN A CA 1
ATOM 787 C C . GLN A 1 104 ? 10.757 -6.677 -21.867 1.00 50.38 104 GLN A C 1
ATOM 789 O O . GLN A 1 104 ? 10.092 -7.581 -21.352 1.00 50.38 104 GLN A O 1
ATOM 794 N N . LYS A 1 105 ? 11.303 -6.773 -23.088 1.00 47.91 105 LYS A N 1
ATOM 795 C CA . LYS A 1 105 ? 11.477 -8.039 -23.811 1.00 47.91 105 LYS A CA 1
ATOM 796 C C . LYS A 1 105 ? 12.469 -8.910 -23.030 1.00 47.91 105 LYS A C 1
ATOM 798 O O . LYS A 1 105 ? 13.530 -8.416 -22.654 1.00 47.91 105 LYS A O 1
ATOM 803 N N . THR A 1 106 ? 12.065 -10.154 -22.768 1.00 47.31 106 THR A N 1
ATOM 804 C CA . THR A 1 106 ? 12.923 -11.276 -22.342 1.00 47.31 106 THR A CA 1
ATOM 805 C C . THR A 1 106 ? 14.154 -11.416 -23.215 1.00 47.31 106 THR A C 1
ATOM 807 O O . THR A 1 106 ? 13.995 -11.232 -24.445 1.00 47.31 106 THR A O 1
#